Protein AF-A4WT06-F1 (afdb_monomer_lite)

pLDDT: mean 84.06, std 10.41, range [52.0, 93.31]

Structure (mmCIF, N/CA/C/O backbone):
data_AF-A4WT06-F1
#
_entry.id   AF-A4WT06-F1
#
loop_
_atom_site.group_PDB
_atom_site.id
_atom_site.type_symbol
_atom_site.label_atom_id
_atom_site.label_alt_id
_atom_site.label_comp_id
_atom_site.label_asym_id
_atom_site.label_entity_id
_atom_site.label_seq_id
_atom_site.pdbx_PDB_ins_code
_atom_site.Cartn_x
_atom_site.Cartn_y
_atom_site.Cartn_z
_atom_site.occupancy
_atom_site.B_iso_or_equiv
_atom_site.auth_seq_id
_atom_site.auth_comp_id
_atom_site.auth_asym_id
_atom_site.auth_atom_id
_atom_site.pdbx_PDB_model_num
ATOM 1 N N . MET A 1 1 ? 13.661 -2.265 -25.926 1.00 56.50 1 MET A N 1
ATOM 2 C CA . MET A 1 1 ? 14.401 -2.508 -24.668 1.00 56.50 1 MET A CA 1
ATOM 3 C C . MET A 1 1 ? 14.419 -1.276 -23.766 1.00 56.50 1 MET A C 1
ATOM 5 O O . MET A 1 1 ? 14.124 -1.438 -22.597 1.00 56.50 1 MET A O 1
ATOM 9 N N . GLY A 1 2 ? 14.686 -0.054 -24.260 1.00 60.81 2 GLY A N 1
ATOM 10 C CA . GLY A 1 2 ? 14.490 1.174 -23.458 1.00 60.81 2 GLY A CA 1
ATOM 11 C C . GLY A 1 2 ? 13.015 1.501 -23.158 1.00 60.81 2 GLY A C 1
ATOM 12 O O . GLY A 1 2 ? 12.690 1.891 -22.038 1.00 60.81 2 GLY A O 1
ATOM 13 N N . ASP A 1 3 ? 12.116 1.251 -24.118 1.00 71.38 3 ASP A N 1
ATOM 14 C CA . ASP A 1 3 ? 10.677 1.541 -23.977 1.00 71.38 3 ASP A CA 1
ATOM 15 C C . ASP A 1 3 ? 9.987 0.699 -22.891 1.00 71.38 3 ASP A C 1
ATOM 17 O O . ASP A 1 3 ? 9.151 1.210 -22.148 1.00 71.38 3 ASP A O 1
ATOM 21 N N . ASP A 1 4 ? 10.386 -0.568 -22.729 1.00 81.31 4 ASP A N 1
ATOM 22 C CA . ASP A 1 4 ? 9.806 -1.480 -21.732 1.00 81.31 4 ASP A CA 1
ATOM 23 C C . ASP A 1 4 ? 10.120 -1.027 -20.298 1.00 81.31 4 ASP A C 1
ATOM 25 O O . ASP A 1 4 ? 9.280 -1.078 -19.401 1.00 81.31 4 ASP A O 1
ATOM 29 N N . VAL A 1 5 ? 11.331 -0.511 -20.085 1.00 82.44 5 VAL A N 1
ATOM 30 C CA . VAL A 1 5 ? 11.790 -0.016 -18.780 1.00 82.44 5 VAL A CA 1
ATOM 31 C C . VAL A 1 5 ? 11.121 1.306 -18.444 1.00 82.44 5 VAL A C 1
ATOM 33 O O . VAL A 1 5 ? 10.722 1.535 -17.303 1.00 82.44 5 VAL A O 1
ATOM 36 N N . GLN A 1 6 ? 10.945 2.169 -19.441 1.00 83.62 6 GLN A N 1
ATOM 37 C CA . GLN A 1 6 ? 10.193 3.402 -19.271 1.00 83.62 6 GLN A CA 1
ATOM 38 C C . GLN A 1 6 ? 8.719 3.122 -18.947 1.00 83.62 6 GLN A C 1
ATOM 40 O O . GLN A 1 6 ? 8.178 3.751 -18.037 1.00 83.62 6 GLN A O 1
ATOM 45 N N . ALA A 1 7 ? 8.093 2.150 -19.616 1.00 87.81 7 ALA A N 1
ATOM 46 C CA . ALA A 1 7 ? 6.727 1.724 -19.325 1.00 87.81 7 ALA A CA 1
ATOM 47 C C . ALA A 1 7 ? 6.583 1.177 -17.895 1.00 87.81 7 ALA A C 1
ATOM 49 O O . ALA A 1 7 ? 5.661 1.574 -17.180 1.00 87.81 7 ALA A O 1
ATOM 50 N N . LEU A 1 8 ? 7.525 0.343 -17.439 1.00 87.19 8 LEU A N 1
ATOM 51 C CA . LEU A 1 8 ? 7.568 -0.143 -16.054 1.00 87.19 8 LEU A CA 1
ATOM 52 C C . LEU A 1 8 ? 7.708 1.006 -15.050 1.00 87.19 8 LEU A C 1
ATOM 54 O O . LEU A 1 8 ? 6.971 1.064 -14.066 1.00 87.19 8 LEU A O 1
ATOM 58 N N . CYS A 1 9 ? 8.606 1.955 -15.313 1.00 86.88 9 CYS A N 1
ATOM 59 C CA . CYS A 1 9 ? 8.799 3.122 -14.457 1.00 86.88 9 CYS A CA 1
ATOM 60 C C . CYS A 1 9 ? 7.526 3.976 -14.334 1.00 86.88 9 CYS A C 1
ATOM 62 O O . CYS A 1 9 ? 7.156 4.385 -13.232 1.00 86.88 9 CYS A O 1
ATOM 64 N N . ILE A 1 10 ? 6.830 4.210 -15.451 1.00 89.12 10 ILE A N 1
ATOM 65 C CA . ILE A 1 10 ? 5.551 4.934 -15.472 1.00 89.12 10 ILE A CA 1
ATOM 66 C C . ILE A 1 10 ? 4.479 4.155 -14.700 1.00 89.12 10 ILE A C 1
ATOM 68 O O . ILE A 1 10 ? 3.751 4.747 -13.903 1.00 89.12 10 ILE A O 1
ATOM 72 N N . GLY A 1 11 ? 4.399 2.835 -14.891 1.00 91.12 11 GLY A N 1
ATOM 73 C CA . GLY A 1 11 ? 3.451 1.973 -14.183 1.00 91.12 11 GLY A CA 1
ATOM 74 C C . GLY A 1 11 ? 3.639 2.011 -12.666 1.00 91.12 11 GLY A C 1
ATOM 75 O O . GLY A 1 11 ? 2.671 2.166 -11.921 1.00 91.12 11 GLY A O 1
ATOM 76 N N . ILE A 1 12 ? 4.887 1.967 -12.199 1.00 90.25 12 ILE A N 1
ATOM 77 C CA . ILE A 1 12 ? 5.221 2.062 -10.772 1.00 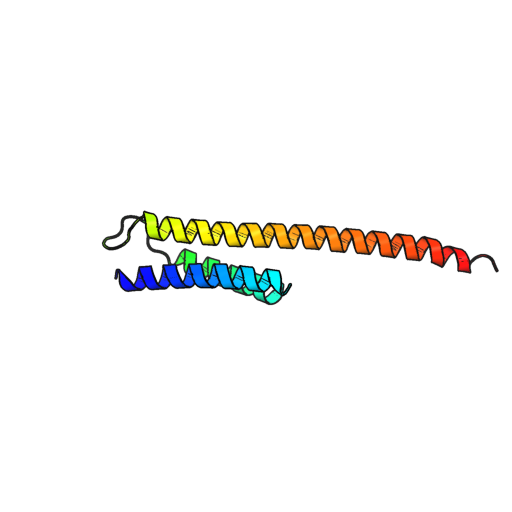90.25 12 ILE A CA 1
ATOM 78 C C . ILE A 1 12 ? 4.830 3.432 -10.202 1.00 90.25 12 ILE A C 1
ATOM 80 O O . ILE A 1 12 ? 4.209 3.491 -9.140 1.00 90.25 12 ILE A O 1
ATOM 84 N N . ALA A 1 13 ? 5.120 4.528 -10.911 1.00 89.00 13 ALA A N 1
ATOM 85 C CA . ALA A 1 13 ? 4.730 5.872 -10.479 1.00 89.00 13 ALA A CA 1
ATOM 86 C C . ALA A 1 13 ? 3.198 6.035 -10.406 1.00 89.00 13 ALA A C 1
ATOM 88 O O . ALA A 1 13 ? 2.659 6.535 -9.413 1.00 89.00 13 ALA A O 1
ATOM 89 N N . ALA A 1 14 ? 2.472 5.542 -11.415 1.00 92.12 14 ALA A N 1
ATOM 90 C CA . ALA A 1 14 ? 1.009 5.541 -11.421 1.00 92.12 14 ALA A CA 1
ATOM 91 C C . ALA A 1 14 ? 0.438 4.755 -10.230 1.00 92.12 14 ALA A C 1
ATOM 93 O O . ALA A 1 14 ? -0.516 5.189 -9.583 1.00 92.12 14 ALA A O 1
ATOM 94 N N . MET A 1 15 ? 1.062 3.632 -9.889 1.00 92.44 15 MET A N 1
ATOM 95 C CA . MET A 1 15 ? 0.646 2.777 -8.782 1.00 92.44 15 MET A CA 1
ATOM 96 C C . MET A 1 15 ? 0.970 3.366 -7.410 1.00 92.44 15 MET A C 1
ATOM 98 O O . MET A 1 15 ? 0.147 3.268 -6.499 1.00 92.44 15 MET A O 1
ATOM 102 N N . ALA A 1 16 ? 2.080 4.092 -7.274 1.00 90.38 16 ALA A N 1
ATOM 103 C CA . ALA A 1 16 ? 2.342 4.932 -6.106 1.00 90.38 16 ALA A CA 1
ATOM 104 C C . ALA A 1 16 ? 1.279 6.042 -5.948 1.00 90.38 16 ALA A C 1
ATOM 106 O O . ALA A 1 16 ? 0.861 6.366 -4.833 1.00 90.38 16 ALA A O 1
ATOM 107 N N . GLY A 1 17 ? 0.792 6.614 -7.055 1.00 90.56 17 GLY A N 1
ATOM 108 C CA . GLY A 1 17 ? -0.364 7.519 -7.068 1.00 90.56 17 GLY A CA 1
ATOM 109 C C . GLY A 1 17 ? -1.670 6.835 -6.640 1.00 90.56 17 GLY A C 1
ATOM 110 O O . GLY A 1 17 ? -2.401 7.358 -5.799 1.00 90.56 17 GLY A O 1
ATOM 111 N N . ALA A 1 18 ? -1.944 5.634 -7.152 1.00 91.88 18 ALA A N 1
ATOM 112 C CA . ALA A 1 18 ? -3.133 4.858 -6.798 1.00 91.88 18 ALA A CA 1
ATOM 113 C C . ALA A 1 18 ? -3.161 4.464 -5.311 1.00 91.88 18 ALA A C 1
ATOM 115 O O . ALA A 1 18 ? -4.220 4.523 -4.682 1.00 91.88 18 ALA A O 1
ATOM 116 N N . LEU A 1 19 ? -2.001 4.122 -4.739 1.00 92.25 19 LEU A N 1
ATOM 117 C CA . LEU A 1 19 ? -1.831 3.842 -3.312 1.00 92.25 19 LEU A CA 1
ATOM 118 C C . LEU A 1 19 ? -2.187 5.073 -2.459 1.00 92.25 19 LEU A C 1
ATOM 120 O O . LEU A 1 19 ? -2.923 4.957 -1.480 1.00 92.25 19 LEU A O 1
ATOM 124 N N . ARG A 1 20 ? -1.736 6.266 -2.877 1.00 90.25 20 ARG A N 1
ATOM 125 C CA . ARG A 1 20 ? -2.109 7.542 -2.242 1.00 90.25 20 ARG A CA 1
ATOM 126 C C . ARG A 1 20 ? -3.612 7.795 -2.301 1.00 90.25 20 ARG A C 1
ATOM 128 O O . ARG A 1 20 ? -4.223 8.047 -1.266 1.00 90.25 20 ARG A O 1
ATOM 135 N N . GLY A 1 21 ? -4.230 7.612 -3.465 1.00 91.94 21 GLY A N 1
ATOM 136 C CA . GLY A 1 21 ? -5.681 7.750 -3.598 1.00 91.94 21 GLY A CA 1
ATOM 137 C C . GLY A 1 21 ? -6.470 6.746 -2.743 1.00 91.94 21 GLY A C 1
ATOM 138 O O . GLY A 1 21 ? -7.543 7.074 -2.241 1.00 91.94 21 GLY A O 1
ATOM 139 N N . ALA A 1 22 ? -5.961 5.525 -2.546 1.00 92.19 22 ALA A N 1
ATOM 140 C CA . ALA A 1 22 ? -6.587 4.546 -1.655 1.00 92.19 22 ALA A CA 1
ATOM 141 C C . ALA A 1 22 ? -6.540 4.993 -0.182 1.00 92.19 22 ALA A C 1
ATOM 143 O O . ALA A 1 22 ? -7.546 4.861 0.516 1.00 92.19 22 ALA A O 1
ATOM 144 N N . MET A 1 23 ? -5.425 5.590 0.267 1.00 92.94 23 MET A N 1
ATOM 145 C CA . MET A 1 23 ? -5.318 6.191 1.606 1.00 92.94 23 MET A CA 1
ATOM 146 C C . MET A 1 23 ? -6.324 7.326 1.814 1.00 92.94 23 MET A C 1
ATOM 148 O O . MET A 1 23 ? -6.992 7.371 2.845 1.00 92.94 23 MET A O 1
ATOM 152 N N . GLU A 1 24 ? -6.457 8.226 0.837 1.00 92.06 24 GLU A N 1
ATOM 153 C CA . GLU A 1 24 ? -7.394 9.358 0.903 1.00 92.06 24 GLU A CA 1
ATOM 154 C C . GLU A 1 24 ? -8.850 8.896 1.023 1.00 92.06 24 GLU A C 1
ATOM 156 O O . GLU A 1 24 ? -9.632 9.482 1.769 1.00 92.06 24 GLU A O 1
ATOM 161 N N . ARG A 1 25 ? -9.204 7.805 0.334 1.00 93.00 25 ARG A N 1
ATOM 162 C CA . ARG A 1 25 ? -10.537 7.188 0.414 1.00 93.00 25 ARG A CA 1
ATOM 163 C C . ARG A 1 25 ? -10.735 6.304 1.647 1.00 93.00 25 ARG A C 1
ATOM 165 O O . ARG A 1 25 ? -11.861 5.899 1.918 1.00 93.00 25 ARG A O 1
ATOM 172 N N . GLY A 1 26 ? -9.668 5.980 2.376 1.00 90.31 26 GLY A N 1
ATOM 173 C CA . GLY A 1 26 ? -9.701 5.029 3.487 1.00 90.31 26 GLY A CA 1
ATOM 174 C C . GLY A 1 26 ? -9.997 3.584 3.070 1.00 90.31 26 GLY A C 1
ATOM 175 O O . GLY A 1 26 ? -10.430 2.788 3.903 1.00 90.31 26 GLY A O 1
ATOM 176 N N . ASP A 1 27 ? -9.777 3.236 1.799 1.00 93.31 27 ASP A N 1
ATOM 177 C CA . ASP A 1 27 ? -10.038 1.898 1.263 1.00 93.31 27 ASP A CA 1
ATOM 178 C C . ASP A 1 27 ? -8.839 0.975 1.520 1.00 93.31 27 ASP A C 1
ATOM 180 O O . ASP A 1 27 ? -7.869 0.927 0.760 1.00 93.31 27 ASP A O 1
ATOM 184 N N . ILE A 1 28 ? -8.916 0.233 2.626 1.00 89.75 28 ILE A N 1
ATOM 185 C CA . ILE A 1 28 ? -7.861 -0.687 3.069 1.00 89.75 28 ILE A CA 1
ATOM 186 C C . ILE A 1 28 ? -7.688 -1.851 2.085 1.00 89.75 28 ILE A C 1
ATOM 188 O O . ILE A 1 28 ? -6.562 -2.287 1.845 1.00 89.75 28 ILE A O 1
ATOM 192 N N . GLY A 1 29 ? -8.783 -2.348 1.500 1.00 89.19 29 GLY A N 1
ATOM 193 C CA . GLY A 1 29 ? -8.737 -3.456 0.546 1.00 89.19 29 GLY A CA 1
ATOM 194 C C . GLY A 1 29 ? -7.975 -3.061 -0.714 1.00 89.19 29 GLY A C 1
ATOM 195 O O . GLY A 1 29 ? -7.060 -3.771 -1.138 1.00 89.19 29 GLY A O 1
ATOM 196 N N . ALA A 1 30 ? -8.284 -1.880 -1.257 1.00 90.25 30 ALA A N 1
ATOM 197 C CA . ALA A 1 30 ? -7.536 -1.318 -2.373 1.00 90.25 30 ALA A CA 1
ATOM 198 C C . ALA A 1 30 ? -6.072 -1.059 -2.000 1.00 90.25 30 ALA A C 1
ATOM 200 O O . ALA A 1 30 ? -5.189 -1.374 -2.789 1.00 90.25 30 ALA A O 1
ATOM 201 N N . LEU A 1 31 ? -5.789 -0.532 -0.808 1.00 90.69 31 LEU A N 1
ATOM 202 C CA . LEU A 1 31 ? -4.421 -0.241 -0.377 1.00 90.69 31 LEU A CA 1
ATOM 203 C C . LEU A 1 31 ? -3.541 -1.503 -0.346 1.00 90.69 31 LEU A C 1
ATOM 205 O O . LEU A 1 31 ? -2.432 -1.475 -0.874 1.00 90.69 31 LEU A O 1
ATOM 209 N N . ILE A 1 32 ? -4.052 -2.620 0.185 1.00 89.50 32 ILE A N 1
ATOM 210 C CA . ILE A 1 32 ? -3.337 -3.909 0.205 1.00 89.50 32 ILE A CA 1
ATOM 211 C C . ILE A 1 32 ? -3.119 -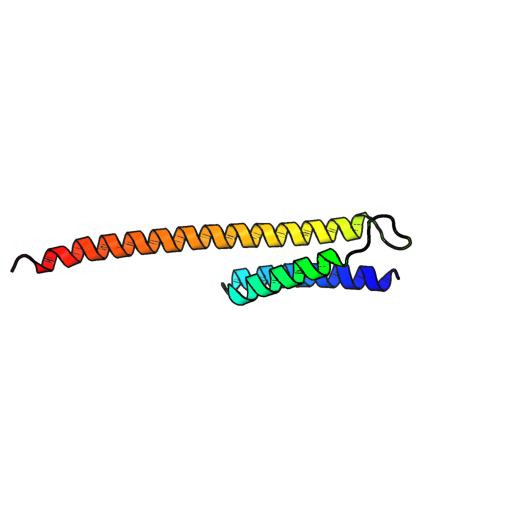4.442 -1.217 1.00 89.50 32 ILE A C 1
ATOM 213 O O . ILE A 1 32 ? -2.012 -4.855 -1.558 1.00 89.50 32 ILE A O 1
ATOM 217 N N . ALA A 1 33 ? -4.152 -4.409 -2.064 1.00 91.50 33 ALA A N 1
ATOM 218 C CA . ALA A 1 33 ? -4.038 -4.879 -3.444 1.00 91.50 33 ALA A CA 1
ATOM 219 C C . ALA A 1 33 ? -2.995 -4.072 -4.237 1.00 91.50 33 ALA A C 1
ATOM 221 O O . ALA A 1 33 ? -2.150 -4.645 -4.926 1.00 91.50 33 ALA A O 1
ATOM 222 N N . ARG A 1 34 ? -3.004 -2.738 -4.095 1.00 90.19 34 ARG A N 1
ATOM 223 C CA . ARG A 1 34 ? -2.060 -1.859 -4.799 1.00 90.19 34 ARG A CA 1
ATOM 224 C C . ARG A 1 34 ? -0.632 -1.988 -4.287 1.00 90.19 34 ARG A C 1
ATOM 226 O O . ARG A 1 34 ? 0.287 -1.875 -5.090 1.00 90.19 34 ARG A O 1
ATOM 233 N N . GLU A 1 35 ? -0.429 -2.270 -3.004 1.00 90.94 35 GLU A N 1
ATOM 234 C CA . GLU A 1 35 ? 0.900 -2.557 -2.452 1.00 90.94 35 GLU A CA 1
ATOM 235 C C . GLU A 1 35 ? 1.501 -3.840 -3.046 1.00 90.94 35 GLU A C 1
ATOM 237 O O . GLU A 1 35 ? 2.655 -3.837 -3.486 1.00 90.94 35 GLU A O 1
ATOM 242 N N . ALA A 1 36 ? 0.702 -4.905 -3.148 1.00 89.50 36 ALA A N 1
ATOM 243 C CA . ALA A 1 36 ? 1.142 -6.172 -3.724 1.00 89.50 36 ALA A CA 1
ATOM 244 C C . ALA A 1 36 ? 1.502 -6.032 -5.213 1.00 89.50 36 ALA A C 1
ATOM 246 O O . ALA A 1 36 ? 2.558 -6.497 -5.650 1.00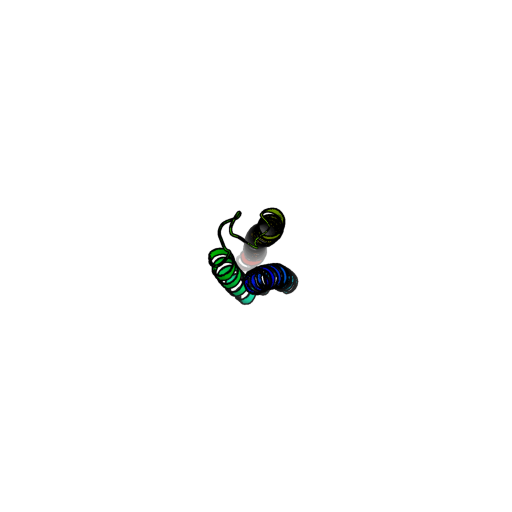 89.50 36 ALA A O 1
ATOM 247 N N . GLU A 1 37 ? 0.659 -5.344 -5.986 1.00 90.56 37 GLU A N 1
ATOM 248 C CA . GLU A 1 37 ? 0.916 -5.044 -7.399 1.00 90.56 37 GLU A CA 1
ATOM 249 C C . GLU A 1 37 ? 2.168 -4.165 -7.577 1.00 90.56 37 GLU A C 1
ATOM 251 O O . GLU A 1 37 ? 2.999 -4.441 -8.445 1.00 90.56 37 GLU A O 1
ATOM 256 N N . LEU A 1 38 ? 2.352 -3.148 -6.724 1.00 89.94 38 LEU A N 1
ATOM 257 C CA . LEU A 1 38 ? 3.538 -2.285 -6.722 1.00 89.94 38 LEU A CA 1
ATOM 258 C C . LEU A 1 38 ? 4.822 -3.092 -6.487 1.00 89.94 38 LEU A C 1
ATOM 260 O O . LEU A 1 38 ? 5.794 -2.926 -7.228 1.00 89.94 38 LEU A O 1
ATOM 264 N N . ARG A 1 39 ? 4.817 -4.005 -5.506 1.00 87.12 39 ARG A N 1
ATOM 265 C CA . ARG A 1 39 ? 5.951 -4.901 -5.233 1.00 87.12 39 ARG A CA 1
ATOM 266 C C . ARG A 1 39 ? 6.237 -5.823 -6.422 1.00 87.12 39 ARG A C 1
ATOM 268 O O . ARG A 1 39 ? 7.403 -6.017 -6.764 1.00 87.12 39 ARG A O 1
ATOM 275 N N . ALA A 1 40 ? 5.200 -6.359 -7.066 1.00 89.88 40 ALA A N 1
ATOM 276 C CA . ALA A 1 40 ? 5.353 -7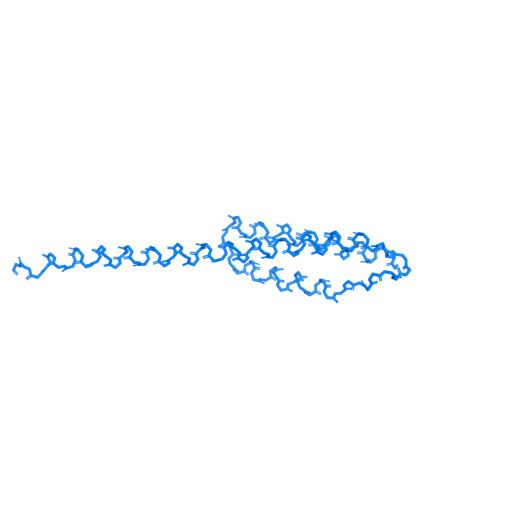.225 -8.233 1.00 89.88 40 ALA A CA 1
ATOM 277 C C . ALA A 1 40 ? 6.000 -6.497 -9.423 1.00 89.88 40 ALA A C 1
ATOM 279 O O . ALA A 1 40 ? 6.900 -7.054 -10.047 1.00 89.88 40 ALA A O 1
ATOM 280 N N . MET A 1 41 ? 5.603 -5.252 -9.714 1.00 87.94 41 MET A N 1
ATOM 281 C CA . MET A 1 41 ? 6.236 -4.462 -10.782 1.00 87.94 41 MET A CA 1
ATOM 282 C C . MET A 1 41 ? 7.656 -4.029 -10.422 1.00 87.94 41 MET A C 1
ATOM 284 O O . MET A 1 41 ? 8.540 -4.081 -11.273 1.00 87.94 41 MET A O 1
ATOM 288 N N . ALA A 1 42 ? 7.908 -3.643 -9.168 1.00 84.94 42 ALA A N 1
ATOM 289 C CA . ALA A 1 42 ? 9.254 -3.285 -8.726 1.00 84.94 42 ALA A CA 1
ATOM 290 C C . ALA A 1 42 ? 10.238 -4.459 -8.877 1.00 84.94 42 ALA A C 1
ATOM 292 O O . ALA A 1 42 ? 11.390 -4.248 -9.246 1.00 84.94 42 ALA A O 1
ATOM 293 N N . GLY A 1 43 ? 9.776 -5.697 -8.667 1.00 84.94 43 GLY A N 1
ATOM 294 C CA . GLY A 1 43 ? 10.568 -6.908 -8.898 1.00 84.94 43 GLY A CA 1
ATOM 295 C C . GLY A 1 43 ? 10.877 -7.208 -10.371 1.00 84.94 43 GLY A C 1
ATOM 296 O O . GLY A 1 43 ? 11.751 -8.024 -10.644 1.00 84.94 43 GLY A O 1
ATOM 297 N N . GLN A 1 44 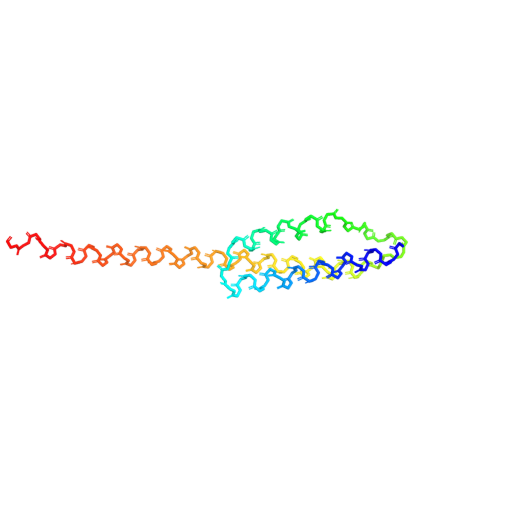? 10.186 -6.559 -11.314 1.00 87.31 44 GLN A N 1
ATOM 298 C CA . GLN A 1 44 ? 10.425 -6.692 -12.757 1.00 87.31 44 GLN A CA 1
ATOM 299 C C . GLN A 1 44 ? 11.395 -5.635 -13.297 1.00 87.31 44 GLN A C 1
ATOM 301 O O . GLN A 1 44 ? 11.777 -5.703 -14.466 1.00 87.31 44 GLN A O 1
ATOM 306 N N . LEU A 1 45 ? 11.792 -4.651 -12.481 1.00 81.88 45 LEU A N 1
ATOM 307 C CA . LEU A 1 45 ? 12.730 -3.628 -12.924 1.00 81.88 45 LEU A CA 1
ATOM 308 C C . LEU A 1 45 ? 14.101 -4.248 -13.237 1.00 81.88 45 LEU A C 1
ATOM 310 O O . LEU A 1 45 ? 14.618 -5.047 -12.450 1.00 81.88 45 LEU A O 1
ATOM 314 N N . PRO A 1 46 ? 14.719 -3.866 -14.367 1.00 77.06 46 PRO A N 1
ATOM 315 C CA . PRO A 1 46 ? 16.052 -4.331 -14.712 1.00 77.06 46 PRO A CA 1
ATOM 316 C C . PRO A 1 46 ? 17.096 -3.813 -13.722 1.00 77.06 46 PRO A C 1
ATOM 318 O O . PRO A 1 46 ? 16.945 -2.754 -13.105 1.00 77.06 46 PRO A O 1
ATOM 321 N N . VAL A 1 47 ? 18.207 -4.542 -13.627 1.00 74.31 47 VAL A N 1
ATOM 322 C CA . VAL A 1 47 ? 19.347 -4.132 -12.805 1.00 74.31 47 VAL A CA 1
ATOM 323 C C . VAL A 1 47 ? 19.927 -2.815 -13.353 1.00 74.31 47 VAL A C 1
ATOM 325 O O . VAL A 1 47 ? 20.174 -2.717 -14.562 1.00 74.31 47 VAL A O 1
ATOM 328 N N . PRO A 1 48 ? 20.172 -1.804 -12.495 1.00 68.12 48 PRO A N 1
ATOM 329 C CA . PRO A 1 48 ? 20.812 -0.558 -12.904 1.00 68.12 48 PRO A CA 1
ATOM 330 C C . PRO A 1 48 ? 22.139 -0.813 -13.631 1.00 68.12 48 PRO A C 1
ATOM 332 O O . PRO A 1 48 ? 22.940 -1.637 -13.193 1.00 68.12 48 PRO A O 1
ATOM 335 N N . GLY A 1 49 ? 22.387 -0.092 -14.728 1.00 67.00 49 GLY A N 1
ATOM 336 C CA . GLY A 1 49 ? 23.597 -0.255 -15.545 1.00 67.00 49 GLY A CA 1
ATOM 337 C C . GLY A 1 49 ? 23.452 -1.198 -16.746 1.00 67.00 49 GLY A C 1
ATOM 338 O O . GLY A 1 49 ? 24.417 -1.373 -17.488 1.00 67.00 49 GLY A O 1
ATOM 339 N N . GLN A 1 50 ? 22.266 -1.768 -16.987 1.00 73.25 50 GLN A N 1
ATOM 340 C CA . GLN A 1 50 ? 21.970 -2.424 -18.264 1.00 73.25 50 GLN A CA 1
ATOM 341 C C . GLN A 1 50 ? 21.940 -1.424 -19.442 1.00 73.25 50 GLN A C 1
ATOM 343 O O . GLN A 1 50 ? 21.553 -0.265 -19.262 1.00 73.25 50 GLN A O 1
ATOM 348 N N . PRO A 1 51 ? 22.298 -1.858 -20.669 1.00 66.75 51 PRO A N 1
ATOM 349 C CA . PRO A 1 51 ? 22.230 -1.012 -21.859 1.00 66.75 51 PRO A CA 1
ATOM 350 C C . PRO A 1 51 ? 20.824 -0.430 -22.068 1.00 66.75 51 PRO A C 1
ATOM 352 O O . PRO A 1 51 ? 19.845 -1.169 -22.133 1.00 66.75 51 PRO A O 1
ATOM 355 N N . GLY A 1 52 ? 20.726 0.898 -22.183 1.00 69.56 52 GLY A N 1
ATOM 356 C CA . GLY A 1 52 ? 19.451 1.607 -22.361 1.00 69.56 52 GLY A CA 1
ATOM 357 C C . GLY A 1 52 ? 18.693 1.929 -21.067 1.00 69.56 52 GLY A C 1
ATOM 358 O O . GLY A 1 52 ? 17.627 2.533 -21.140 1.00 69.56 52 GLY A O 1
ATOM 359 N N . VAL A 1 53 ? 19.238 1.583 -19.895 1.00 71.56 53 VAL A N 1
ATOM 360 C CA . VAL A 1 53 ? 18.643 1.881 -18.584 1.00 71.56 53 VAL A CA 1
ATOM 361 C C . VAL A 1 53 ? 19.483 2.916 -17.854 1.00 71.56 53 VAL A C 1
ATOM 363 O O . VAL A 1 53 ? 20.620 2.651 -17.462 1.00 71.56 53 VAL A O 1
ATOM 366 N N . THR A 1 54 ? 18.921 4.103 -17.620 1.00 75.81 54 THR A N 1
ATOM 367 C CA . THR A 1 54 ? 19.599 5.096 -16.783 1.00 75.81 54 THR A CA 1
ATOM 368 C C . THR A 1 54 ? 19.388 4.753 -15.308 1.00 75.81 54 THR A C 1
ATOM 370 O O . THR A 1 54 ? 18.258 4.641 -14.828 1.00 75.81 54 THR A O 1
ATOM 373 N N . SER A 1 55 ? 20.482 4.601 -14.557 1.00 76.31 55 SER A N 1
ATOM 374 C CA . SER A 1 55 ? 20.421 4.281 -13.124 1.00 76.31 55 SER A CA 1
ATOM 375 C C . SER A 1 55 ? 19.624 5.320 -12.326 1.00 76.31 55 SER A C 1
ATOM 377 O O . SER A 1 55 ? 18.961 4.967 -11.357 1.00 76.31 55 SER A O 1
ATOM 379 N N . GLY A 1 56 ? 19.640 6.588 -12.753 1.00 81.25 56 GLY A N 1
ATOM 380 C CA . GLY A 1 56 ? 18.894 7.671 -12.108 1.00 81.25 56 GLY A CA 1
ATOM 381 C C . GLY A 1 56 ? 17.374 7.554 -12.254 1.00 81.25 56 GLY A C 1
ATOM 382 O O . GLY A 1 56 ? 16.656 7.804 -11.290 1.00 81.25 56 GLY A O 1
ATOM 383 N N . GLN A 1 57 ? 16.873 7.132 -13.419 1.00 77.06 57 GLN A N 1
ATOM 384 C CA . GLN A 1 57 ? 15.432 6.995 -13.659 1.00 77.06 57 GLN A CA 1
ATOM 385 C C . GLN A 1 57 ? 14.830 5.851 -12.839 1.00 77.06 57 GLN A C 1
ATOM 387 O O . GLN A 1 57 ? 13.813 6.038 -12.174 1.00 77.06 57 GLN A O 1
ATOM 392 N N . VAL A 1 58 ? 15.487 4.687 -12.843 1.00 80.00 58 VAL A N 1
ATOM 393 C CA . VAL A 1 58 ? 15.061 3.530 -12.040 1.00 80.00 58 VAL A CA 1
ATOM 394 C C . VAL A 1 58 ? 15.130 3.860 -10.549 1.00 80.00 58 VAL A C 1
ATOM 396 O O . VAL A 1 58 ? 14.191 3.576 -9.809 1.00 80.00 58 VAL A O 1
ATOM 399 N N . LEU A 1 59 ? 16.204 4.524 -10.108 1.00 83.81 59 LEU A N 1
ATOM 400 C CA . LEU A 1 59 ? 16.354 4.940 -8.716 1.00 83.81 59 LEU A CA 1
ATOM 401 C C . LEU A 1 59 ? 15.251 5.913 -8.283 1.00 83.81 59 LEU A C 1
ATOM 403 O O . LEU A 1 59 ? 14.667 5.719 -7.222 1.00 83.81 59 LEU A O 1
ATOM 407 N N . GLY A 1 60 ? 14.947 6.934 -9.090 1.00 86.56 60 GLY A N 1
ATOM 408 C CA . GLY A 1 60 ? 13.917 7.924 -8.762 1.00 86.56 60 GLY A CA 1
ATOM 409 C C . GLY A 1 60 ? 12.545 7.286 -8.551 1.00 86.56 60 GLY A C 1
ATOM 410 O O . GLY A 1 60 ? 11.881 7.548 -7.549 1.00 86.56 60 GLY A O 1
ATOM 411 N N . VAL A 1 61 ? 12.165 6.374 -9.444 1.00 86.38 61 VAL A N 1
ATOM 412 C CA . VAL A 1 61 ? 10.893 5.645 -9.365 1.00 86.38 61 VAL A CA 1
ATOM 413 C C . VAL A 1 61 ? 10.846 4.716 -8.148 1.00 86.38 61 VAL A C 1
ATOM 415 O O . VAL A 1 61 ? 9.837 4.670 -7.446 1.00 86.38 61 VAL A O 1
ATOM 418 N N . LEU A 1 62 ? 11.938 4.004 -7.850 1.00 84.38 62 LEU A N 1
ATOM 419 C CA . LEU A 1 62 ? 12.023 3.148 -6.662 1.00 84.38 62 LEU A CA 1
ATOM 420 C C . LEU A 1 62 ? 11.933 3.953 -5.359 1.00 84.38 62 LEU A C 1
ATOM 422 O O . LEU A 1 62 ? 11.293 3.508 -4.406 1.00 84.38 62 LEU A O 1
ATOM 426 N N . VAL A 1 63 ? 12.540 5.142 -5.314 1.00 88.94 63 VAL A N 1
ATOM 427 C CA . VAL A 1 63 ? 12.442 6.054 -4.164 1.00 88.94 63 VAL A CA 1
ATOM 428 C C . VAL A 1 63 ? 11.006 6.542 -3.977 1.00 88.94 63 VAL A C 1
ATOM 430 O O . VAL A 1 63 ? 10.512 6.543 -2.848 1.00 88.94 63 VAL A O 1
ATOM 433 N N . GLU A 1 64 ? 10.314 6.914 -5.056 1.00 88.56 64 GLU A N 1
ATOM 434 C CA . GLU A 1 64 ? 8.910 7.332 -4.981 1.00 88.56 64 GLU A CA 1
ATOM 435 C C . GLU A 1 64 ? 8.003 6.186 -4.511 1.00 88.56 64 GLU A C 1
ATOM 437 O O . GLU A 1 64 ? 7.190 6.373 -3.603 1.00 88.56 64 GLU A O 1
ATOM 442 N N . ALA A 1 65 ? 8.186 4.983 -5.059 1.00 87.75 65 ALA A N 1
ATOM 443 C CA . ALA A 1 65 ? 7.450 3.795 -4.638 1.00 87.75 65 ALA A CA 1
ATOM 444 C C . ALA A 1 65 ? 7.670 3.489 -3.147 1.00 87.75 65 ALA A C 1
ATOM 446 O O . ALA A 1 65 ? 6.707 3.283 -2.407 1.00 87.75 65 ALA A O 1
ATOM 447 N N . LEU A 1 66 ? 8.923 3.528 -2.679 1.00 88.06 66 LEU A N 1
ATOM 448 C CA . LEU A 1 66 ? 9.256 3.332 -1.267 1.00 88.06 66 LEU A CA 1
ATOM 449 C C . LEU A 1 66 ? 8.617 4.404 -0.375 1.0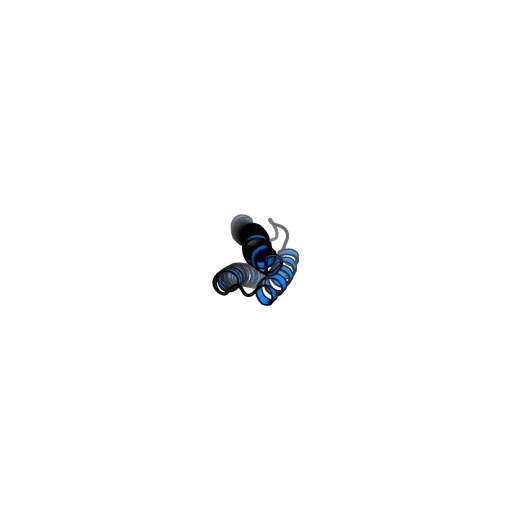0 88.06 66 LEU A C 1
ATOM 451 O O . LEU A 1 66 ? 8.118 4.094 0.707 1.00 88.06 66 LEU A O 1
ATOM 455 N N . SER A 1 67 ? 8.621 5.663 -0.817 1.00 91.69 67 SER A N 1
ATOM 456 C CA . SER A 1 67 ? 7.983 6.765 -0.095 1.00 91.69 67 SER A CA 1
ATOM 457 C C . SER A 1 67 ? 6.474 6.551 0.043 1.00 91.69 67 SER A C 1
ATOM 459 O O . SER A 1 67 ? 5.938 6.700 1.142 1.00 91.69 67 SER A O 1
ATOM 461 N N . ALA A 1 68 ? 5.802 6.134 -1.033 1.00 88.50 68 ALA A N 1
ATOM 462 C CA . ALA A 1 68 ? 4.372 5.848 -1.015 1.00 88.50 68 ALA A CA 1
ATOM 463 C C . ALA A 1 68 ? 4.029 4.695 -0.059 1.00 88.50 68 ALA A C 1
ATOM 465 O O . ALA A 1 68 ? 3.101 4.825 0.739 1.00 88.50 68 ALA A O 1
ATOM 466 N N . VAL A 1 69 ? 4.807 3.607 -0.078 1.00 89.38 69 VAL A N 1
ATOM 467 C CA . VAL A 1 69 ? 4.615 2.468 0.838 1.00 89.38 69 VAL A CA 1
ATOM 468 C C . VAL A 1 69 ? 4.788 2.896 2.295 1.00 89.38 69 VAL A C 1
ATOM 470 O O . VAL A 1 69 ? 3.916 2.619 3.114 1.00 89.38 69 VAL A O 1
ATOM 473 N N . ARG A 1 70 ? 5.842 3.652 2.621 1.00 91.38 70 ARG A N 1
ATOM 474 C CA . ARG A 1 70 ? 6.058 4.159 3.990 1.00 91.38 70 ARG A CA 1
ATOM 475 C C . ARG A 1 70 ? 4.933 5.078 4.463 1.00 91.38 70 ARG A C 1
ATOM 477 O O . ARG A 1 70 ? 4.546 5.033 5.628 1.00 91.38 70 ARG A O 1
ATOM 484 N N . ALA A 1 71 ? 4.398 5.911 3.572 1.00 91.38 71 ALA A N 1
ATOM 485 C CA . ALA A 1 71 ? 3.246 6.749 3.890 1.00 91.38 71 ALA A CA 1
ATOM 486 C C . ALA A 1 71 ? 2.001 5.899 4.194 1.00 91.38 71 ALA A C 1
ATOM 488 O O . ALA A 1 71 ? 1.285 6.185 5.154 1.00 91.38 71 ALA A O 1
ATOM 489 N N . ALA A 1 72 ? 1.780 4.827 3.429 1.00 88.50 72 ALA A N 1
ATOM 490 C CA . ALA A 1 72 ? 0.693 3.881 3.663 1.00 88.50 72 ALA A CA 1
ATOM 491 C C . ALA A 1 72 ? 0.838 3.118 4.985 1.00 88.50 72 ALA A C 1
ATOM 493 O O . ALA A 1 72 ? -0.140 2.988 5.722 1.00 88.50 72 ALA A O 1
ATOM 494 N N . GLU A 1 73 ? 2.048 2.680 5.333 1.00 89.81 73 GLU A N 1
ATOM 495 C CA . GLU A 1 73 ? 2.344 2.070 6.634 1.00 89.81 73 GLU A CA 1
ATOM 496 C C . GLU A 1 73 ? 2.022 3.031 7.786 1.00 89.81 73 GLU A C 1
ATOM 498 O O . GLU A 1 73 ? 1.244 2.688 8.679 1.00 89.81 73 GLU A O 1
ATOM 503 N N . ALA A 1 74 ? 2.531 4.264 7.724 1.00 91.94 74 ALA A N 1
ATOM 504 C CA . ALA A 1 74 ? 2.275 5.282 8.742 1.00 91.94 74 ALA A CA 1
ATOM 505 C C . ALA A 1 74 ? 0.777 5.614 8.871 1.00 91.94 74 ALA A C 1
ATOM 507 O O . ALA A 1 74 ? 0.258 5.790 9.977 1.00 91.94 74 ALA A O 1
ATOM 508 N N . TRP A 1 75 ? 0.056 5.666 7.747 1.00 92.81 75 TRP A N 1
ATOM 509 C CA . TRP A 1 75 ? -1.388 5.883 7.735 1.00 92.81 75 TRP A CA 1
ATOM 510 C C . TRP A 1 75 ? -2.142 4.741 8.433 1.00 92.81 75 TRP A C 1
ATOM 512 O O . TRP A 1 75 ? -3.012 4.997 9.273 1.00 92.81 75 TRP A O 1
ATOM 522 N N . LEU A 1 76 ? -1.777 3.484 8.152 1.00 90.31 76 LEU A N 1
ATOM 523 C CA . LEU A 1 76 ? -2.364 2.306 8.800 1.00 90.31 76 LEU A CA 1
ATOM 524 C C . LEU A 1 76 ? -2.083 2.281 10.307 1.00 90.31 76 LEU A C 1
ATOM 526 O O . LEU A 1 76 ? -2.971 1.952 11.097 1.00 90.31 76 LEU A O 1
ATOM 530 N N . GLU A 1 77 ? -0.873 2.643 10.729 1.00 90.94 77 GLU A N 1
ATOM 531 C CA . GLU A 1 77 ? -0.518 2.733 12.148 1.00 90.94 77 GLU A CA 1
ATOM 532 C C . GLU A 1 77 ? -1.323 3.811 12.876 1.00 90.94 77 GLU A C 1
ATOM 534 O O . GLU A 1 77 ? -1.914 3.540 13.928 1.00 90.94 77 GLU A O 1
ATOM 539 N N . ALA A 1 78 ? -1.421 5.007 12.292 1.00 90.25 78 ALA A N 1
ATOM 540 C CA . ALA A 1 78 ? -2.220 6.097 12.842 1.00 90.25 78 ALA A CA 1
ATOM 541 C C . ALA A 1 78 ? -3.702 5.711 12.950 1.00 90.25 78 ALA A C 1
ATOM 543 O O . ALA A 1 78 ? -4.353 6.017 13.955 1.00 90.25 78 ALA A O 1
ATOM 544 N N . ARG A 1 79 ? -4.237 4.995 11.953 1.00 89.56 79 ARG A N 1
ATOM 545 C CA . ARG A 1 79 ? -5.612 4.486 11.984 1.00 89.56 79 ARG A CA 1
ATOM 546 C C . ARG A 1 79 ? -5.819 3.493 13.125 1.00 89.56 79 ARG A C 1
ATOM 548 O O . ARG A 1 79 ? -6.721 3.690 13.934 1.00 89.56 79 ARG A O 1
ATOM 555 N N . ARG A 1 80 ? -4.938 2.498 13.266 1.00 89.38 80 ARG A N 1
ATOM 556 C CA . ARG A 1 80 ? -4.989 1.516 14.367 1.00 89.38 80 ARG A CA 1
ATOM 557 C C . ARG A 1 80 ? -4.912 2.180 15.740 1.00 89.38 80 ARG A C 1
ATOM 559 O O . ARG A 1 80 ? -5.550 1.714 16.683 1.00 89.38 80 ARG A O 1
ATOM 566 N N . ALA A 1 81 ? -4.118 3.240 15.881 1.00 90.12 81 ALA A N 1
ATOM 567 C CA . ALA A 1 81 ? -4.027 3.994 17.127 1.00 90.12 81 ALA A CA 1
ATOM 568 C C . ALA A 1 81 ? -5.349 4.705 17.465 1.00 90.12 81 ALA A C 1
ATOM 570 O O . ALA A 1 81 ? -5.782 4.654 18.618 1.00 90.12 81 ALA A O 1
ATOM 571 N N . ARG A 1 82 ? -6.012 5.305 16.466 1.00 90.00 82 ARG A N 1
ATOM 572 C CA . ARG A 1 82 ? -7.335 5.932 16.622 1.00 90.00 82 ARG A CA 1
ATOM 573 C C . ARG A 1 82 ? -8.408 4.911 16.979 1.00 90.00 82 ARG A C 1
ATOM 575 O O . ARG A 1 82 ? -9.069 5.086 17.993 1.00 90.00 82 ARG A O 1
ATOM 582 N N . ASP A 1 83 ? -8.486 3.798 16.252 1.00 90.00 83 ASP A N 1
ATOM 583 C CA . ASP A 1 83 ? -9.475 2.746 16.526 1.00 90.00 83 ASP A CA 1
ATOM 584 C C . ASP A 1 83 ? -9.327 2.198 17.966 1.00 90.00 83 ASP A C 1
ATOM 586 O O . ASP A 1 83 ? -10.310 1.964 18.671 1.00 90.00 83 ASP A O 1
ATOM 590 N N . LYS A 1 84 ? -8.085 2.059 18.462 1.00 89.25 84 LYS A N 1
ATOM 591 C CA . LYS A 1 84 ? -7.815 1.691 19.866 1.00 89.25 84 LYS A CA 1
ATOM 592 C C . LYS A 1 84 ? -8.263 2.764 20.861 1.00 89.25 84 LYS A C 1
ATOM 594 O O . LYS A 1 84 ? -8.721 2.417 21.952 1.00 89.25 84 LYS A O 1
ATOM 599 N N . ALA A 1 85 ? -8.086 4.044 20.540 1.00 89.56 85 ALA A N 1
ATOM 600 C CA . ALA A 1 85 ? -8.527 5.144 21.393 1.00 89.56 85 ALA A CA 1
ATOM 601 C C . ALA A 1 85 ? -10.061 5.199 21.476 1.00 89.56 85 ALA A C 1
ATOM 603 O O . ALA A 1 85 ? -10.600 5.265 22.583 1.00 89.56 85 ALA A O 1
ATOM 604 N N . ASP A 1 86 ? -10.745 5.050 20.342 1.00 88.94 86 ASP A N 1
ATOM 605 C CA . ASP A 1 86 ? -12.208 5.038 20.252 1.00 88.94 86 ASP A CA 1
ATOM 606 C C . ASP A 1 86 ? -12.807 3.851 21.016 1.00 88.94 86 ASP A C 1
ATOM 608 O O . ASP A 1 86 ? -13.777 4.007 21.763 1.00 88.94 86 ASP A O 1
ATOM 612 N N . ALA A 1 87 ? -12.186 2.670 20.925 1.00 89.88 87 ALA A N 1
ATOM 613 C CA . ALA A 1 87 ? -12.592 1.502 21.704 1.00 89.88 87 ALA A CA 1
ATOM 614 C C . ALA A 1 87 ? -12.469 1.748 23.220 1.00 89.88 87 ALA A C 1
ATOM 616 O O . ALA A 1 87 ? -13.389 1.440 23.980 1.00 89.88 87 ALA A O 1
ATOM 617 N N . ARG A 1 88 ? -11.365 2.361 23.675 1.00 88.00 88 ARG A N 1
ATOM 618 C CA . ARG A 1 88 ? -11.176 2.724 25.093 1.00 88.00 88 ARG A CA 1
ATOM 619 C C . ARG A 1 88 ? -12.185 3.770 25.558 1.00 88.00 88 ARG A C 1
ATOM 621 O O . ARG A 1 88 ? -12.678 3.677 26.679 1.00 88.00 88 ARG A O 1
ATOM 628 N N . GLN A 1 89 ? -12.480 4.769 24.730 1.00 88.06 89 GLN A N 1
ATOM 629 C CA . GLN A 1 89 ? -13.484 5.783 25.041 1.00 88.06 89 GLN A CA 1
ATOM 630 C C . GLN A 1 89 ? -14.878 5.161 25.152 1.00 88.06 89 GLN A C 1
ATOM 632 O O . GLN A 1 89 ? -15.583 5.424 26.126 1.00 88.06 89 GLN A O 1
ATOM 637 N N . THR A 1 90 ? -15.242 4.292 24.210 1.00 88.38 90 THR A N 1
ATOM 638 C CA . THR A 1 90 ? -16.516 3.562 24.218 1.00 88.38 90 THR A CA 1
ATOM 639 C C . THR A 1 90 ? -16.665 2.715 25.480 1.00 88.38 90 THR A C 1
ATOM 641 O O . THR A 1 90 ? -17.699 2.786 26.141 1.00 88.38 90 THR A O 1
ATOM 644 N N . GLU A 1 91 ? -15.623 1.980 25.878 1.00 87.62 91 GLU A N 1
ATOM 645 C CA . GLU A 1 91 ? -15.651 1.178 27.107 1.00 87.62 91 GLU A CA 1
ATOM 646 C C . GLU A 1 91 ? -15.792 2.051 28.362 1.00 87.62 91 GLU A C 1
ATOM 648 O O . GLU A 1 91 ? -16.605 1.758 29.236 1.00 87.62 91 GLU A O 1
ATOM 653 N N . ARG A 1 92 ? -15.077 3.183 28.437 1.00 87.25 92 ARG A N 1
ATOM 654 C CA . ARG A 1 92 ? -15.223 4.137 29.551 1.00 87.25 92 ARG A CA 1
ATOM 655 C C . ARG A 1 92 ? -16.641 4.693 29.654 1.00 87.25 92 ARG A C 1
ATOM 657 O O . ARG A 1 92 ? -17.163 4.799 30.760 1.00 87.25 92 ARG A O 1
ATOM 664 N N . LEU A 1 93 ? -17.259 5.037 28.524 1.00 88.25 93 LEU A N 1
ATOM 665 C CA . LEU A 1 93 ? -18.648 5.498 28.485 1.00 88.25 93 LEU A CA 1
ATOM 666 C C . LEU A 1 93 ? -19.600 4.382 28.927 1.00 88.25 93 LEU A C 1
ATOM 668 O O . LEU A 1 93 ? -20.468 4.614 29.764 1.00 88.25 93 LEU A O 1
ATOM 672 N N . ARG A 1 94 ? -19.402 3.154 28.439 1.00 86.81 94 ARG A N 1
ATOM 673 C CA . ARG A 1 94 ? -20.207 1.991 28.827 1.00 86.81 94 ARG A CA 1
ATOM 674 C C . ARG A 1 94 ? -20.127 1.707 30.325 1.00 86.81 94 ARG A C 1
ATOM 676 O O . ARG A 1 94 ? -21.153 1.421 30.927 1.00 86.81 94 ARG A O 1
ATOM 683 N N . LEU A 1 95 ? -18.948 1.819 30.934 1.00 86.94 95 LEU A N 1
ATOM 684 C CA . LEU A 1 95 ? -18.777 1.669 32.381 1.00 86.94 95 LEU A CA 1
ATOM 685 C C . LEU A 1 95 ? -19.454 2.809 33.153 1.00 86.94 95 LEU A C 1
ATOM 687 O O . LEU A 1 95 ? -20.187 2.545 34.100 1.00 86.94 95 LEU A O 1
ATOM 691 N N . ALA A 1 96 ? -19.275 4.061 32.719 1.00 83.81 96 ALA A N 1
ATOM 692 C CA . ALA A 1 96 ? -19.867 5.225 33.381 1.00 83.81 96 ALA A CA 1
ATOM 693 C C . ALA A 1 96 ? -21.406 5.216 33.351 1.00 83.81 96 ALA A C 1
ATOM 695 O O . ALA A 1 96 ? -22.043 5.539 34.351 1.00 83.81 96 ALA A O 1
ATOM 696 N N . TYR A 1 97 ? -22.007 4.825 32.225 1.00 77.81 97 TYR A N 1
ATOM 697 C CA . TYR A 1 97 ? -23.464 4.778 32.066 1.00 77.81 97 TYR A CA 1
ATOM 698 C C . TYR A 1 97 ? -24.079 3.423 32.451 1.00 77.81 97 TYR A C 1
ATOM 700 O O . TYR A 1 97 ? -25.250 3.369 32.816 1.00 77.81 97 TYR A O 1
ATOM 708 N N . GLY A 1 98 ? -23.310 2.333 32.422 1.00 67.44 98 GLY A N 1
ATOM 709 C CA . GLY A 1 98 ? -23.752 0.998 32.835 1.00 67.44 98 GLY A CA 1
ATOM 710 C C . GLY A 1 98 ? -23.863 0.827 34.351 1.00 67.44 98 GLY A C 1
ATOM 711 O O . GLY A 1 98 ? -24.721 0.080 34.818 1.00 67.44 98 GLY A O 1
ATOM 712 N N . ASP A 1 99 ? -23.063 1.553 35.138 1.00 59.16 99 ASP A N 1
ATOM 713 C CA . ASP A 1 99 ? -23.153 1.515 36.607 1.00 59.16 99 ASP A CA 1
ATOM 714 C C . ASP A 1 99 ? -24.338 2.328 37.166 1.00 59.16 99 ASP A C 1
ATOM 716 O O . ASP A 1 99 ? -24.781 2.097 38.291 1.00 59.16 99 ASP A O 1
ATOM 720 N N . GLY A 1 100 ? -24.932 3.214 36.356 1.00 54.53 100 GLY A N 1
ATOM 721 C CA . GLY A 1 100 ? -26.161 3.940 36.699 1.00 54.53 100 GLY A CA 1
ATOM 722 C C . GLY A 1 100 ? -27.421 3.064 36.760 1.00 54.53 100 GLY A C 1
ATOM 723 O O . GLY A 1 100 ? -28.413 3.475 37.352 1.00 54.53 100 GLY A O 1
ATOM 724 N N . GLY A 1 101 ? -27.387 1.851 36.192 1.00 52.97 101 GLY A N 1
ATOM 725 C CA . GLY A 1 101 ? -28.524 0.921 36.159 1.00 52.97 101 GLY A CA 1
ATOM 726 C C . GLY A 1 101 ? -28.617 -0.057 37.337 1.00 52.97 101 GLY A C 1
ATOM 727 O O . GLY A 1 101 ? -29.600 -0.781 37.435 1.00 52.97 101 GLY A O 1
ATOM 728 N N . ARG A 1 102 ? -27.618 -0.107 38.234 1.00 55.06 102 ARG A N 1
ATOM 729 C CA . ARG A 1 102 ? -27.598 -1.021 39.401 1.00 55.06 102 ARG A CA 1
ATOM 730 C C . ARG A 1 102 ? -28.022 -0.377 40.725 1.00 55.06 102 ARG A C 1
ATOM 732 O O . ARG A 1 102 ? -27.935 -1.019 41.768 1.00 55.06 102 ARG A O 1
ATOM 739 N N . ARG A 1 103 ? -28.461 0.883 40.701 1.00 52.00 103 ARG A N 1
ATOM 740 C CA . ARG A 1 103 ? -28.937 1.623 41.879 1.00 52.00 103 ARG A CA 1
ATOM 741 C C . ARG A 1 103 ? -30.389 2.078 41.717 1.00 52.00 103 ARG A C 1
ATOM 743 O O . ARG A 1 103 ? -30.647 3.265 41.853 1.00 52.00 103 ARG A O 1
ATOM 750 N N . PHE A 1 104 ? -31.309 1.163 41.425 1.00 53.03 104 PHE A N 1
ATOM 751 C CA . PHE A 1 104 ? -32.745 1.341 41.669 1.00 53.03 104 PHE A CA 1
ATOM 752 C C . PHE A 1 104 ? -33.360 -0.003 42.044 1.00 53.03 104 PHE A C 1
ATOM 754 O O . PHE A 1 104 ? -33.024 -0.997 41.361 1.00 53.03 104 PHE A O 1
#

Radius of gyration: 22.01 Å; chains: 1; bounding box: 56×17×66 Å

Secondary structure (DSSP, 8-state):
-HHHHHHHHHHHHHHHHHHHHHHHHT-HHHHHHHHHHHHHHHTTSPPTTSTT--HHHHHHHHHHHHHHHHHHHHHHHHHHHHHHHHHHHHHHHHHHHHGGGS--

Sequence (104 aa):
MGDDVQALCIGIAAMAGALRGAMERGDIGALIAREAELRAMAGQLPVPGQPGVTSGQVLGVLVEALSAVRAAEAWLEARRARDKADARQTERLRLAYGDGGRRF

Foldseek 3Di:
DLVVLVVLLVVLLVLLVQLVVCLVVVPPVSNVVSLVVSVVSLVVHDDDPPPNHHNVSNVVSVVSSVVSVVVSVVSVVVVVVVVVVVVVVVVVVCVVVVVVVVPD

Organism: Cereibacter sphaeroides (strain ATCC 17025 / ATH 2.4.3) (NCBI:txid349102)